Protein AF-A0A0W0FTU0-F1 (afdb_monomer)

Nearest PDB structures (foldseek):
  8ab6-assembly1_H  TM=8.101E-01  e=6.009E-04  Yarrowia lipolytica

Foldseek 3Di:
DVVVVVVPPDQDCDAPDPPGQSHPPSDDDDDDDDDDPPVVDDPQPCVPVVVVVVVCVVCVVCVCVVVVVVVVVVVVVVVVVVVVVCCPDPVVVVVVVVD

pLDDT: mean 84.34, std 14.94, range [45.22, 97.88]

Solvent-accessible surface area (backbone atoms only — not comparable to full-atom values): 6332 Å² total; per-residue (Å²): 144,60,73,66,70,70,72,62,71,66,78,38,93,54,60,91,49,94,89,50,58,63,16,86,83,53,83,76,79,95,78,85,86,87,85,75,60,72,91,79,48,73,94,67,73,59,47,69,68,54,45,55,58,52,46,49,61,53,47,64,73,49,41,64,77,50,50,51,58,52,51,49,53,50,49,53,51,57,50,50,54,51,51,55,52,42,62,76,28,72,68,40,51,59,56,59,71,75,109

Mean predicted aligned error: 11.18 Å

Secondary structure (DSSP, 8-state):
--HHHHHT----SS--STT---STT----S-------TTTS-SSTTHHHHHHHHHHHHHHHHHHHHHHHHHHHHHHHHHHHHHHHHHTSHHHHHHHTT-

InterPro domains:
  IPR004205 Cytochrome b-c1 complex subunit 8 [PF02939] (17-94)
  IPR004205 Cytochrome b-c1 complex subunit 8 [PTHR12119] (16-95)
  IPR036642 Cytochrome b-c1 complex subunit 8 superfamily [G3DSA:1.20.5.210] (9-98)
  IPR036642 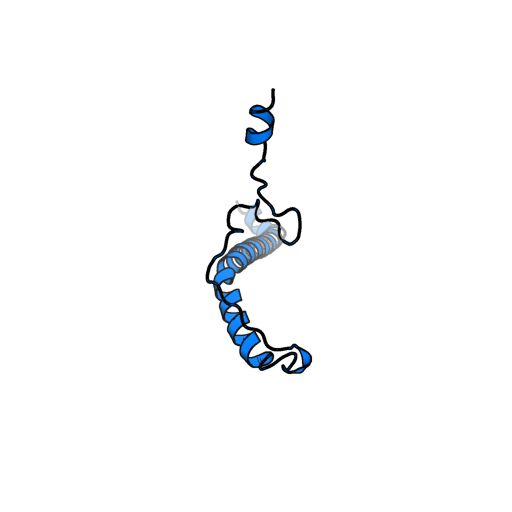Cytochrome b-c1 complex subunit 8 superfamily [SSF81508] (14-96)

Organism: Moniliophthora roreri (NCBI:txid221103)

Sequence (99 aa):
MVIEHVLNAEISWQSQWWGDNSAPGAKQKRVYSYTISPVQAKAAPNMIRSYLFNFYRRISGEAVFFVLPFAFGYGVYTWGNKEYAYVNSKAAHAHGEHH

Radius of gyration: 31.05 Å; Cα contacts (8 Å, |Δi|>4): 26; chains: 1; bounding box: 48×59×82 Å

Structure (mmCIF, N/CA/C/O backbone):
data_AF-A0A0W0FTU0-F1
#
_entry.id   AF-A0A0W0FTU0-F1
#
loop_
_atom_site.group_PDB
_atom_site.id
_atom_site.type_symbol
_atom_site.label_atom_id
_atom_site.label_alt_id
_atom_site.label_comp_id
_atom_site.label_asym_id
_atom_site.label_entity_id
_atom_site.label_seq_id
_atom_site.pdbx_PDB_ins_code
_atom_site.Cartn_x
_atom_site.Cartn_y
_atom_site.Cartn_z
_atom_site.occupancy
_atom_site.B_iso_or_equiv
_atom_site.auth_seq_id
_at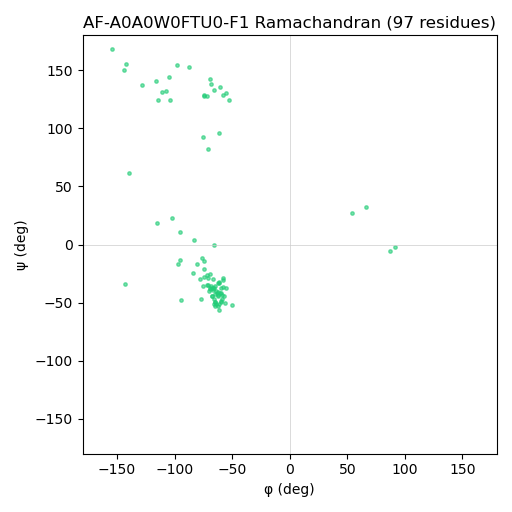om_site.auth_comp_id
_atom_site.auth_asym_id
_atom_site.auth_atom_id
_atom_site.pdbx_PDB_model_num
ATOM 1 N N . MET A 1 1 ? -6.376 45.730 31.174 1.00 49.84 1 MET A N 1
ATOM 2 C CA . MET A 1 1 ? -5.297 44.780 30.824 1.00 49.84 1 MET A CA 1
ATOM 3 C C . MET A 1 1 ? -5.575 43.396 31.435 1.00 49.84 1 MET A C 1
ATOM 5 O O . MET A 1 1 ? -4.775 42.876 32.187 1.00 49.84 1 MET A O 1
ATOM 9 N N . VAL A 1 2 ? -6.753 42.821 31.180 1.00 51.16 2 VAL A N 1
ATOM 10 C CA . VAL A 1 2 ? -7.139 41.452 31.620 1.00 51.16 2 VAL A CA 1
ATOM 11 C C . VAL A 1 2 ? -7.987 40.811 30.516 1.00 51.16 2 VAL A C 1
ATOM 13 O O . VAL A 1 2 ? -7.846 39.634 30.217 1.00 51.16 2 VAL A O 1
ATOM 16 N N . ILE A 1 3 ? -8.781 41.634 29.824 1.00 52.16 3 ILE A N 1
ATOM 17 C CA . ILE A 1 3 ? -9.631 41.238 28.694 1.00 52.16 3 ILE A CA 1
ATOM 18 C C . ILE A 1 3 ? -8.819 40.706 27.494 1.00 52.16 3 ILE A C 1
ATOM 20 O O . ILE A 1 3 ? -9.259 39.765 26.844 1.00 52.16 3 ILE A O 1
ATOM 24 N N . GLU A 1 4 ? -7.608 41.215 27.240 1.00 50.09 4 GLU A N 1
ATOM 25 C CA . GLU A 1 4 ? -6.773 40.723 26.127 1.00 50.09 4 GLU A CA 1
ATOM 26 C C . GLU A 1 4 ? -6.184 39.324 26.368 1.00 50.09 4 GLU A C 1
ATOM 28 O O . GLU A 1 4 ? -5.968 38.581 25.418 1.00 50.09 4 GLU A O 1
ATOM 33 N N . HIS A 1 5 ? -5.991 38.906 27.625 1.00 46.66 5 HIS A N 1
ATOM 34 C CA . HIS A 1 5 ? -5.431 37.580 27.924 1.00 46.66 5 HIS A CA 1
ATOM 35 C C . HIS A 1 5 ? -6.445 36.444 27.694 1.00 46.66 5 HIS A C 1
ATOM 37 O O . HIS A 1 5 ? -6.061 35.301 27.482 1.00 46.66 5 HIS A O 1
ATOM 43 N N . VAL A 1 6 ? -7.746 36.762 27.701 1.00 53.81 6 VAL A N 1
ATOM 44 C CA . VAL A 1 6 ? -8.838 35.810 27.427 1.00 53.81 6 VAL A CA 1
ATOM 45 C C . VAL A 1 6 ? -9.082 35.651 25.919 1.00 53.81 6 VAL A C 1
ATOM 47 O O . VAL A 1 6 ? -9.559 34.607 25.482 1.00 53.81 6 VAL A O 1
ATOM 50 N N . LEU A 1 7 ? -8.719 36.654 25.111 1.00 53.50 7 LEU A N 1
ATOM 51 C CA . LEU A 1 7 ? -8.874 36.628 23.651 1.00 53.50 7 LEU A CA 1
ATOM 52 C C . LEU A 1 7 ? -7.761 35.841 22.931 1.00 53.50 7 LEU A C 1
ATOM 54 O O . LEU A 1 7 ? -7.968 35.426 21.796 1.00 53.50 7 LEU A O 1
ATOM 58 N N . ASN A 1 8 ? -6.633 35.575 23.604 1.00 48.41 8 ASN A N 1
ATOM 59 C CA . ASN A 1 8 ? -5.462 34.864 23.064 1.00 48.41 8 ASN A CA 1
ATOM 60 C C . ASN A 1 8 ? -5.352 33.395 23.519 1.00 48.41 8 ASN A C 1
ATOM 62 O O . ASN A 1 8 ? -4.263 32.825 23.506 1.00 48.41 8 ASN A O 1
ATOM 66 N N . ALA A 1 9 ? -6.449 32.747 23.925 1.00 59.03 9 ALA A N 1
ATOM 67 C CA . ALA A 1 9 ? -6.475 31.284 23.961 1.00 59.03 9 ALA A CA 1
ATOM 68 C C . ALA A 1 9 ? -6.493 30.789 22.505 1.00 59.03 9 ALA A C 1
ATOM 70 O O . ALA A 1 9 ? -7.553 30.576 21.918 1.00 59.03 9 ALA A O 1
ATOM 71 N N . GLU A 1 10 ? -5.311 30.741 21.895 1.00 61.25 10 GLU A N 1
ATOM 72 C CA . GLU A 1 10 ? -5.130 30.456 20.480 1.00 61.25 10 GLU 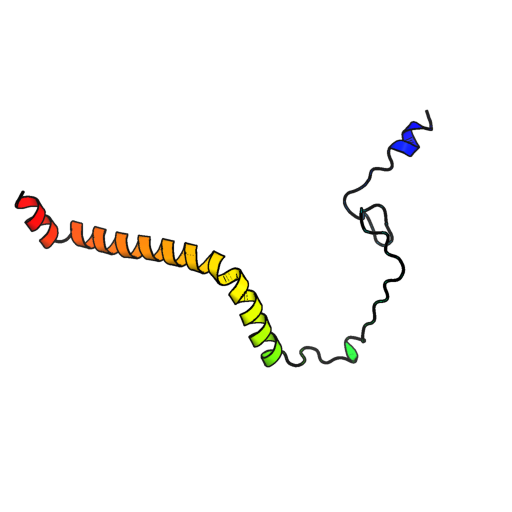A CA 1
ATOM 73 C C . GLU A 1 10 ? -5.795 29.127 20.119 1.00 61.25 10 GLU A C 1
ATOM 75 O O . GLU A 1 10 ? -5.593 28.107 20.780 1.00 61.25 10 GLU A O 1
ATOM 80 N N . ILE A 1 11 ? -6.599 29.136 19.054 1.00 63.09 11 ILE A N 1
ATOM 81 C CA . ILE A 1 11 ? -7.033 27.909 18.391 1.00 63.09 11 ILE A CA 1
ATOM 82 C C . ILE A 1 11 ? -5.757 27.240 17.885 1.00 63.09 11 ILE A C 1
ATOM 84 O O . ILE A 1 11 ? -5.238 27.584 16.822 1.00 63.09 11 ILE A O 1
ATOM 88 N N . SER A 1 12 ? -5.223 26.299 18.655 1.00 67.88 12 SER A N 1
ATOM 89 C CA . SER A 1 12 ? -4.144 25.457 18.181 1.00 67.88 12 SER A CA 1
ATOM 90 C C . SER A 1 12 ? -4.736 24.497 17.157 1.00 67.88 12 SER A C 1
ATOM 92 O O . SER A 1 12 ? -5.707 23.784 17.407 1.00 67.88 12 SER A O 1
ATOM 94 N N . TRP A 1 13 ? -4.139 24.440 15.971 1.00 79.06 13 TRP A N 1
ATOM 95 C CA . TRP A 1 13 ? -4.542 23.490 14.927 1.00 79.06 13 TRP A CA 1
ATOM 96 C C . TRP A 1 13 ? -4.276 22.020 15.309 1.00 79.06 13 TRP A C 1
ATOM 98 O O . TRP A 1 13 ? -4.538 21.119 14.517 1.00 79.06 13 TRP A O 1
ATOM 108 N N . GLN A 1 14 ? -3.726 21.771 16.502 1.00 76.06 14 GLN A N 1
ATOM 109 C CA . GLN A 1 14 ? -3.300 20.470 17.007 1.00 76.06 14 GLN A CA 1
ATOM 110 C C . GLN A 1 14 ? -3.578 20.370 18.512 1.00 76.06 14 GLN A C 1
ATOM 112 O O . GLN A 1 14 ? -3.523 21.375 19.223 1.00 76.06 14 GLN A O 1
ATOM 117 N N . SER A 1 15 ? -3.841 19.155 19.002 1.00 79.19 15 SER A N 1
ATOM 118 C CA . SER A 1 15 ? -3.923 18.866 20.438 1.00 79.19 15 SER A CA 1
ATOM 119 C C . SER A 1 15 ? -2.518 18.849 21.037 1.00 79.19 15 SER A C 1
ATOM 121 O O . SER A 1 15 ? -1.655 18.130 20.532 1.00 79.19 15 SER A O 1
ATOM 123 N N . GLN A 1 16 ? -2.281 19.592 22.116 1.00 81.81 16 GLN A N 1
ATOM 124 C CA . GLN A 1 16 ? -0.962 19.640 22.760 1.00 81.81 16 GLN A CA 1
ATOM 125 C C . GLN A 1 16 ? -0.687 18.404 23.633 1.00 81.81 16 GLN A C 1
ATOM 127 O O . GLN A 1 16 ? 0.463 17.996 23.791 1.00 81.81 16 GLN A O 1
ATOM 132 N N . TRP A 1 17 ? -1.735 17.799 24.203 1.00 85.06 17 TRP A N 1
ATOM 133 C CA . TRP A 1 17 ? -1.616 16.673 25.131 1.00 85.06 17 TRP A CA 1
ATOM 134 C C . TRP A 1 17 ? -2.871 15.792 25.152 1.00 85.06 17 TRP A C 1
ATOM 136 O O . TRP A 1 17 ? -3.932 16.167 24.650 1.00 85.06 17 TRP A O 1
ATOM 146 N N . TRP A 1 18 ? -2.771 14.619 25.778 1.00 84.75 18 TRP A N 1
ATOM 147 C CA . TRP A 1 18 ? -3.933 13.778 26.060 1.00 84.75 18 TRP A CA 1
ATOM 148 C C . TRP A 1 18 ? -4.967 14.533 26.903 1.00 84.75 18 TRP A C 1
ATOM 150 O O . TRP A 1 18 ? -4.643 15.080 27.955 1.00 84.75 18 TRP A O 1
ATOM 160 N N . GLY A 1 19 ? -6.223 14.533 26.453 1.00 82.75 19 GLY A N 1
ATOM 161 C CA . GLY A 1 19 ? -7.328 15.224 27.126 1.00 82.75 19 GLY A CA 1
ATOM 162 C C . GLY A 1 19 ? -7.505 16.691 26.721 1.00 82.75 19 GLY A C 1
ATOM 163 O O . GLY A 1 19 ? -8.499 17.305 27.112 1.00 82.75 19 GLY A O 1
ATOM 164 N N . ASP A 1 20 ? -6.602 17.237 25.906 1.00 83.44 20 ASP A N 1
ATOM 165 C CA . ASP A 1 20 ? -6.768 18.563 25.325 1.00 83.44 20 ASP A CA 1
ATOM 166 C C . ASP A 1 20 ? -7.809 18.540 24.190 1.00 83.44 20 ASP A C 1
ATOM 168 O O . ASP A 1 20 ? -7.736 17.728 23.268 1.00 83.44 20 ASP A O 1
ATOM 172 N N . ASN A 1 21 ? -8.789 19.443 24.270 1.00 78.81 21 ASN A N 1
ATOM 173 C CA . ASN A 1 21 ? -9.860 19.608 23.282 1.00 78.81 21 ASN A CA 1
ATOM 174 C C . ASN A 1 21 ? -9.793 20.972 22.569 1.00 78.81 21 ASN A C 1
ATOM 176 O O . ASN A 1 21 ? -10.802 21.427 22.023 1.00 78.81 21 ASN A O 1
ATOM 180 N N . SER A 1 22 ? -8.637 21.639 22.625 1.00 75.88 22 SER A N 1
ATOM 181 C CA . SER A 1 22 ? -8.340 22.906 21.944 1.00 75.88 22 SER A CA 1
ATOM 182 C C . SER A 1 22 ? -8.428 22.798 20.417 1.00 75.88 22 SER A C 1
ATOM 184 O O . SER A 1 22 ? -8.878 23.735 19.758 1.00 75.88 22 SER A O 1
ATOM 186 N N . ALA A 1 23 ? -8.071 21.634 19.860 1.00 78.56 23 ALA A N 1
ATOM 187 C CA . ALA A 1 23 ? -8.058 21.401 18.425 1.00 78.56 23 ALA A CA 1
ATOM 188 C C . ALA A 1 23 ? -9.473 21.394 17.811 1.00 78.56 23 ALA A C 1
ATOM 190 O O . ALA A 1 23 ? -10.391 20.748 18.344 1.00 78.56 23 ALA A O 1
ATOM 191 N N . PRO A 1 24 ? -9.662 22.027 16.637 1.00 76.62 24 PRO A N 1
ATOM 192 C CA . PRO A 1 24 ? -10.890 21.894 15.863 1.00 76.62 24 PRO A CA 1
ATOM 193 C C . PRO A 1 24 ? -11.231 20.414 15.614 1.00 76.62 24 PRO A C 1
ATOM 195 O O . PRO A 1 24 ? -10.421 19.658 15.089 1.00 76.62 24 PRO A O 1
ATOM 198 N N . GLY A 1 25 ? -12.435 19.983 16.006 1.00 75.25 25 GLY A N 1
ATOM 199 C CA . GLY A 1 25 ? -12.899 18.594 15.839 1.00 75.25 25 GLY A CA 1
ATOM 200 C C . GLY A 1 25 ? -12.627 17.643 17.015 1.00 75.25 25 GLY A C 1
ATOM 201 O O . GLY A 1 25 ? -13.084 16.500 16.976 1.00 75.25 25 GLY A O 1
ATOM 202 N N . ALA A 1 26 ? -11.969 18.101 18.088 1.00 80.81 26 ALA A N 1
ATOM 203 C CA . ALA A 1 26 ? -11.730 17.283 19.284 1.00 80.81 26 ALA A CA 1
ATOM 204 C C . ALA A 1 26 ? -13.005 17.020 20.114 1.00 80.81 26 ALA A C 1
ATOM 206 O O . ALA A 1 26 ? -13.146 15.975 20.747 1.00 80.81 26 ALA A O 1
ATOM 207 N N . LYS A 1 27 ? -13.982 17.939 20.082 1.00 83.50 27 LYS A N 1
ATOM 208 C CA . LYS A 1 27 ? -15.240 17.802 20.833 1.00 83.50 27 LYS A CA 1
ATOM 209 C C . LYS A 1 27 ? -16.175 16.787 20.173 1.00 83.50 27 LYS A C 1
ATOM 211 O O . LYS A 1 27 ? -16.993 17.138 19.328 1.00 83.50 27 LYS A O 1
ATOM 216 N N . GLN A 1 28 ? -16.089 15.533 20.604 1.00 87.38 28 GLN A N 1
ATOM 2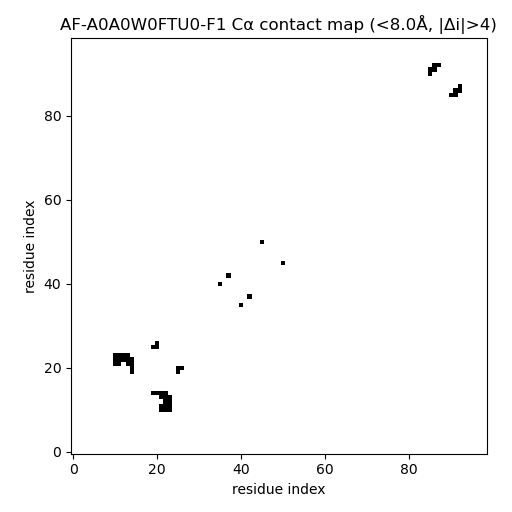17 C CA . GLN A 1 28 ? -16.966 14.447 20.166 1.00 87.38 28 GLN A CA 1
ATOM 218 C C . GLN A 1 28 ? -17.944 14.077 21.289 1.00 87.38 28 GLN A C 1
ATOM 220 O O . GLN A 1 28 ? -17.556 13.910 22.443 1.00 87.38 28 GLN A O 1
ATOM 225 N N . LYS A 1 29 ? -19.238 13.954 20.974 1.00 90.88 29 LYS A N 1
ATOM 226 C CA . LYS A 1 29 ? -20.282 13.546 21.929 1.00 90.88 29 LYS A CA 1
ATOM 227 C C . LYS A 1 29 ? -21.082 12.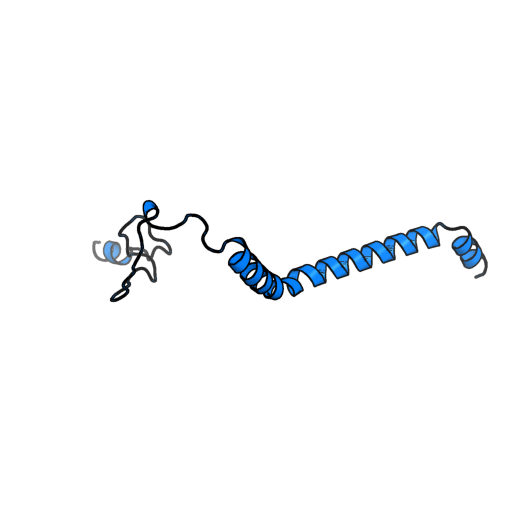396 21.322 1.00 90.88 29 LYS A C 1
ATOM 229 O O . LYS A 1 29 ? -21.461 12.479 20.160 1.00 90.88 29 LYS A O 1
ATOM 234 N N . ARG A 1 30 ? -21.400 11.373 22.128 1.00 93.44 30 ARG A N 1
ATOM 235 C CA . ARG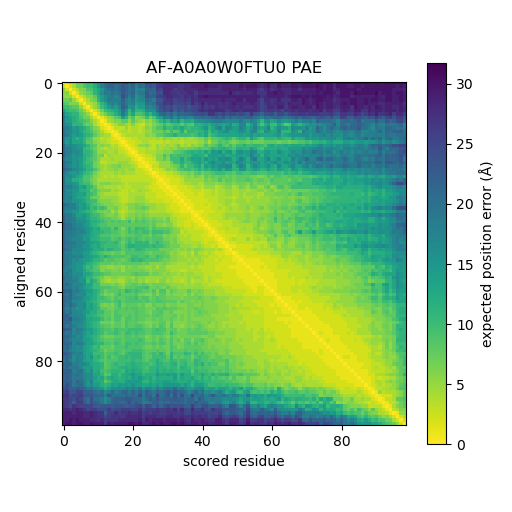 A 1 30 ? -22.217 10.197 21.740 1.00 93.44 30 ARG A CA 1
ATOM 236 C C . ARG A 1 30 ? -21.583 9.273 20.683 1.00 93.44 30 ARG A C 1
ATOM 238 O O . ARG A 1 30 ? -22.304 8.654 19.909 1.00 93.44 30 ARG A O 1
ATOM 245 N N . VAL A 1 31 ? -20.258 9.151 20.671 1.00 92.06 31 VAL A N 1
ATOM 246 C CA . VAL A 1 31 ? -19.543 8.125 19.893 1.00 92.06 31 VAL A CA 1
ATOM 247 C C . VAL A 1 31 ? -19.081 7.041 20.863 1.00 92.06 31 VAL A C 1
ATOM 249 O O . VAL A 1 31 ? -18.409 7.347 21.845 1.00 92.06 31 VAL A O 1
ATOM 252 N N . TYR A 1 32 ? -19.467 5.791 20.610 1.00 95.44 32 TYR A N 1
ATOM 253 C CA . TYR A 1 32 ? -19.114 4.643 21.447 1.00 95.44 32 TYR A CA 1
ATOM 254 C C . TYR A 1 32 ? -18.211 3.699 20.652 1.00 95.44 32 TYR A C 1
ATOM 256 O O . TYR A 1 32 ? -18.586 3.253 19.569 1.00 95.44 32 TYR A O 1
ATOM 264 N N . SER A 1 33 ? -17.032 3.398 21.194 1.00 95.44 33 SER A N 1
ATOM 265 C CA . SER A 1 33 ? -16.044 2.511 20.575 1.00 95.44 33 SER A CA 1
ATOM 266 C C . SER A 1 33 ? -15.926 1.225 21.380 1.00 95.44 33 SER A C 1
ATOM 268 O O . SER A 1 33 ? -15.756 1.264 22.597 1.00 95.44 33 SER A O 1
ATOM 270 N N . TYR A 1 34 ? -15.979 0.088 20.694 1.00 95.94 34 TYR A N 1
ATOM 271 C CA . TYR A 1 34 ? -15.832 -1.234 21.295 1.00 95.94 34 TYR A CA 1
ATOM 272 C C . TYR A 1 34 ? -14.576 -1.903 20.749 1.00 95.94 34 TYR A C 1
ATOM 274 O O . TYR A 1 34 ? -14.273 -1.793 19.562 1.00 95.94 34 TYR A O 1
ATOM 282 N N . THR A 1 35 ? -13.847 -2.601 21.612 1.00 95.12 35 THR A N 1
ATOM 283 C CA . THR A 1 35 ? -12.626 -3.319 21.242 1.00 95.12 35 THR A CA 1
ATOM 284 C C . THR A 1 35 ? -12.533 -4.637 22.002 1.00 95.12 35 THR A C 1
ATOM 286 O O . THR A 1 35 ? -13.119 -4.784 23.075 1.00 95.12 35 THR A O 1
ATOM 289 N N . ILE A 1 36 ? -11.810 -5.600 21.434 1.00 95.31 36 ILE A N 1
ATOM 290 C CA . ILE A 1 36 ? -11.509 -6.896 22.051 1.00 95.31 36 ILE A CA 1
ATOM 291 C C . ILE A 1 36 ? -10.049 -6.864 22.507 1.00 95.31 36 ILE A C 1
ATOM 293 O O . ILE A 1 36 ? -9.202 -6.282 21.828 1.00 95.31 36 ILE A O 1
ATOM 297 N N . SER A 1 37 ? -9.740 -7.492 23.645 1.00 94.62 37 SER A N 1
ATOM 298 C CA . SER A 1 37 ? -8.358 -7.566 24.118 1.00 94.62 37 SER A CA 1
ATOM 299 C C . SER A 1 37 ? -7.469 -8.296 23.097 1.00 94.62 37 SER A C 1
ATOM 301 O O . SER A 1 37 ? -7.859 -9.366 22.617 1.00 94.62 37 SER A O 1
ATOM 303 N N . PRO A 1 38 ? -6.259 -7.797 22.781 1.00 92.06 38 PRO A N 1
ATOM 304 C CA . PRO A 1 38 ? -5.373 -8.430 21.803 1.00 92.06 38 PRO A CA 1
ATOM 305 C C . PRO A 1 38 ? -5.009 -9.879 22.138 1.00 92.06 38 PRO A C 1
ATOM 307 O O . PRO A 1 38 ? -4.809 -10.680 21.233 1.00 92.06 38 PRO A O 1
ATOM 310 N N . VAL A 1 39 ? -4.978 -10.243 23.426 1.00 95.00 39 VAL A N 1
ATOM 311 C CA . VAL A 1 39 ? -4.700 -11.623 23.869 1.00 95.00 39 VAL A CA 1
ATOM 312 C C . VAL A 1 39 ? -5.875 -12.581 23.644 1.00 95.00 39 VAL A C 1
ATOM 314 O O . VAL A 1 39 ? -5.705 -13.792 23.722 1.00 95.00 39 VAL A O 1
ATOM 317 N N . GLN A 1 40 ? -7.069 -12.049 23.365 1.00 94.44 40 GLN A N 1
ATOM 318 C CA . GLN A 1 40 ? -8.277 -12.824 23.066 1.00 94.44 40 GLN A CA 1
ATOM 319 C C . GLN A 1 40 ? -8.516 -12.968 21.554 1.00 94.44 40 GLN A C 1
ATOM 321 O O . GLN A 1 40 ? -9.288 -13.830 21.133 1.00 94.44 40 GLN A O 1
ATOM 326 N N . ALA A 1 41 ? -7.869 -12.141 20.728 1.00 92.94 41 ALA A N 1
ATOM 327 C CA . ALA A 1 41 ? -7.987 -12.174 19.275 1.00 92.94 41 ALA A CA 1
ATOM 328 C C . ALA A 1 41 ? -6.821 -12.943 18.632 1.00 92.94 41 ALA A C 1
ATOM 330 O O . ALA A 1 41 ? -5.716 -13.024 19.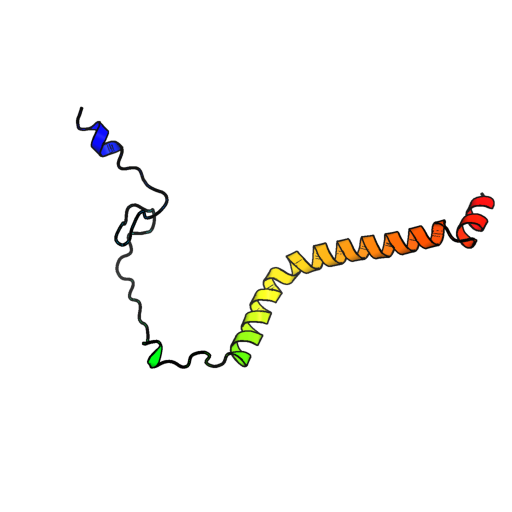161 1.00 92.94 41 ALA A O 1
ATOM 331 N N . LYS A 1 42 ? -7.049 -13.498 17.436 1.00 91.75 42 LYS A N 1
ATOM 332 C CA . LYS A 1 42 ? -5.948 -14.017 16.610 1.00 91.75 42 LYS A CA 1
ATOM 333 C C . LYS A 1 42 ? -5.109 -12.835 16.110 1.00 91.75 42 LYS A C 1
ATOM 335 O O . LYS A 1 42 ? -5.676 -11.816 15.733 1.00 91.75 42 LYS A O 1
ATOM 340 N N . ALA A 1 43 ? -3.788 -12.997 16.036 1.00 90.19 43 ALA A N 1
ATOM 341 C CA . ALA A 1 43 ? -2.889 -11.931 15.582 1.00 90.19 43 ALA A CA 1
ATOM 342 C C . ALA A 1 43 ? -3.076 -11.564 14.095 1.00 90.19 43 ALA A C 1
ATOM 344 O O . ALA A 1 43 ? -3.006 -10.395 13.733 1.00 90.19 43 ALA A O 1
ATOM 345 N N . ALA A 1 44 ? -3.338 -12.553 13.230 1.00 89.56 44 ALA A N 1
ATOM 346 C CA . ALA A 1 44 ? -3.468 -12.351 11.782 1.00 89.56 44 ALA A CA 1
ATOM 347 C C . ALA A 1 44 ? -4.623 -13.178 11.168 1.00 89.56 44 ALA A C 1
ATOM 349 O O . ALA A 1 44 ? -4.398 -14.065 10.336 1.00 89.56 44 ALA A O 1
ATOM 350 N N . PRO A 1 45 ? -5.881 -12.951 11.588 1.00 90.38 45 PRO A N 1
ATOM 351 C CA . PRO A 1 45 ? -7.019 -13.699 11.073 1.00 90.38 45 PRO A CA 1
ATOM 352 C C . PRO A 1 45 ? -7.234 -13.383 9.589 1.00 90.38 45 PRO A C 1
ATOM 354 O O . PRO A 1 45 ? -7.264 -12.222 9.187 1.00 90.38 45 PRO A O 1
ATOM 357 N N . ASN A 1 46 ? -7.418 -14.422 8.769 1.00 91.25 46 ASN A N 1
ATOM 358 C CA . ASN A 1 46 ? -7.690 -14.303 7.331 1.00 91.25 46 ASN A CA 1
ATOM 359 C C . ASN A 1 46 ? -6.661 -13.471 6.554 1.00 91.25 46 ASN A C 1
ATOM 361 O O . ASN A 1 46 ? -7.008 -12.906 5.519 1.00 91.25 46 ASN A O 1
ATOM 365 N N . MET A 1 47 ? -5.411 -13.406 7.026 1.00 91.56 47 MET A N 1
ATOM 366 C CA . MET A 1 47 ? -4.388 -12.528 6.461 1.00 91.56 47 MET A CA 1
ATOM 367 C C . MET A 1 47 ? -4.295 -12.668 4.943 1.00 91.56 47 MET A C 1
ATOM 369 O O . MET A 1 47 ? -4.467 -11.683 4.251 1.00 91.56 47 MET A O 1
ATOM 373 N N . ILE A 1 48 ? -4.147 -13.883 4.411 1.00 91.75 48 ILE A N 1
ATOM 374 C CA . ILE A 1 48 ? -3.975 -14.102 2.965 1.00 91.75 48 ILE A CA 1
ATOM 375 C C . ILE A 1 48 ? -5.221 -13.681 2.173 1.00 91.75 48 ILE A C 1
ATOM 377 O O . ILE A 1 48 ? -5.129 -12.873 1.251 1.00 91.75 48 ILE A O 1
ATOM 381 N N . ARG A 1 49 ? -6.398 -14.198 2.550 1.00 91.31 49 ARG A N 1
ATOM 382 C CA . ARG A 1 49 ? -7.659 -13.926 1.843 1.00 91.31 49 ARG A CA 1
ATOM 383 C C . ARG A 1 49 ? -8.001 -12.437 1.881 1.00 91.31 49 ARG A C 1
ATOM 385 O O . ARG A 1 49 ? -8.269 -11.838 0.847 1.00 91.31 49 ARG A O 1
ATOM 392 N N . SER A 1 50 ? -7.982 -11.835 3.066 1.00 91.88 50 SER A N 1
ATOM 393 C CA . SER A 1 50 ? -8.330 -10.426 3.249 1.00 91.88 50 SER A CA 1
ATOM 394 C C . SER A 1 50 ? -7.289 -9.499 2.637 1.00 91.88 50 SER A C 1
ATOM 396 O O . SER A 1 50 ? -7.663 -8.472 2.074 1.00 91.88 50 SER A O 1
ATOM 398 N N . TYR A 1 51 ? -6.003 -9.844 2.729 1.00 92.38 51 TYR A N 1
ATOM 399 C CA . TYR A 1 51 ? -4.930 -9.045 2.151 1.00 92.38 51 TYR A CA 1
ATOM 400 C C . TYR A 1 51 ? -5.040 -9.010 0.637 1.00 92.38 51 TYR A C 1
ATOM 402 O O . TYR A 1 51 ? -5.062 -7.919 0.090 1.00 92.38 51 TYR A O 1
ATOM 410 N N . LEU A 1 52 ? -5.199 -10.153 -0.038 1.00 94.88 52 LEU A N 1
ATOM 411 C CA . LEU A 1 52 ? -5.229 -10.193 -1.500 1.00 94.88 52 LEU A CA 1
ATOM 412 C C . LEU A 1 52 ? -6.358 -9.326 -2.083 1.00 94.88 52 LEU A C 1
ATOM 414 O O . LEU A 1 52 ? -6.117 -8.504 -2.967 1.00 94.88 52 LEU A O 1
ATOM 418 N N . PHE A 1 53 ? -7.576 -9.442 -1.544 1.00 94.56 53 PHE A N 1
ATOM 419 C CA . PHE A 1 53 ? -8.711 -8.652 -2.031 1.00 94.56 53 PHE A CA 1
ATOM 420 C C . PHE A 1 53 ? -8.591 -7.163 -1.684 1.00 94.56 53 PHE A C 1
ATOM 422 O O . PHE A 1 53 ? -8.897 -6.309 -2.516 1.00 94.56 53 PHE A O 1
ATOM 429 N N . ASN A 1 54 ? -8.121 -6.823 -0.478 1.00 94.38 54 ASN A N 1
ATOM 430 C CA . ASN A 1 54 ? -7.916 -5.419 -0.113 1.00 94.38 54 ASN A CA 1
ATOM 431 C C . ASN A 1 54 ? -6.741 -4.787 -0.856 1.00 94.38 54 ASN A C 1
ATOM 433 O O . ASN A 1 54 ? -6.804 -3.605 -1.181 1.00 94.38 54 ASN A O 1
ATOM 437 N N . PHE A 1 55 ? -5.694 -5.558 -1.124 1.00 94.81 55 PHE A N 1
ATOM 438 C CA . PHE A 1 55 ? -4.541 -5.140 -1.901 1.00 94.81 55 PHE A CA 1
ATOM 439 C C . PHE A 1 55 ? -4.962 -4.801 -3.324 1.00 94.81 55 PHE A C 1
ATOM 441 O O . PHE A 1 55 ? -4.729 -3.678 -3.755 1.00 94.81 55 PHE A O 1
ATOM 448 N N . TYR A 1 56 ? -5.666 -5.713 -4.006 1.00 94.50 56 TYR A N 1
ATOM 449 C CA . TYR A 1 56 ? -6.175 -5.450 -5.351 1.00 94.50 56 TYR A CA 1
ATOM 450 C C . TYR A 1 56 ? -7.055 -4.199 -5.380 1.00 94.50 56 TYR A C 1
ATOM 452 O O . TYR A 1 56 ? -6.784 -3.295 -6.159 1.00 94.50 56 TYR A O 1
ATOM 460 N N . ARG A 1 57 ? -8.033 -4.093 -4.469 1.00 95.00 57 ARG 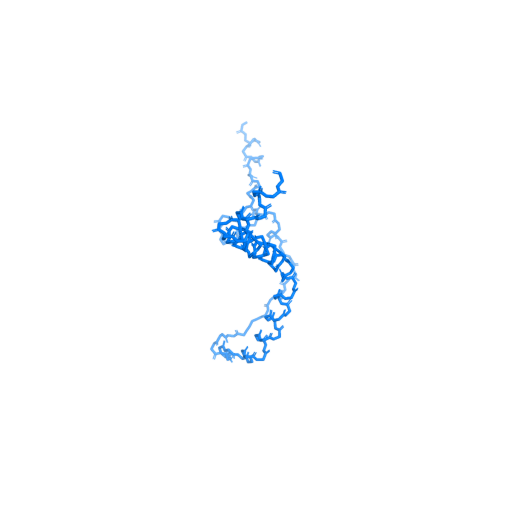A N 1
ATOM 461 C CA . ARG A 1 57 ? -8.928 -2.927 -4.376 1.00 95.00 57 ARG A CA 1
ATOM 462 C C . ARG A 1 57 ? -8.179 -1.606 -4.165 1.00 95.00 57 ARG A C 1
ATOM 464 O O . ARG A 1 57 ? -8.625 -0.570 -4.646 1.00 95.00 57 ARG A O 1
ATOM 471 N N . ARG A 1 58 ? -7.086 -1.619 -3.393 1.00 94.25 58 ARG A N 1
ATOM 472 C CA . ARG A 1 58 ? -6.268 -0.427 -3.119 1.00 94.25 58 ARG A CA 1
ATOM 473 C C . ARG A 1 58 ? -5.371 -0.081 -4.303 1.00 94.25 58 ARG A C 1
ATOM 475 O O . ARG A 1 58 ? -5.354 1.070 -4.718 1.00 94.25 58 ARG A O 1
ATOM 482 N N . ILE A 1 59 ? -4.675 -1.066 -4.873 1.00 95.56 59 ILE A N 1
ATOM 483 C CA . ILE A 1 59 ? -3.797 -0.843 -6.026 1.00 95.56 59 ILE A CA 1
ATOM 484 C C . ILE A 1 59 ? -4.599 -0.447 -7.258 1.00 95.56 59 ILE A C 1
ATOM 486 O O . ILE A 1 59 ? -4.167 0.441 -7.976 1.00 95.56 59 ILE A O 1
ATOM 490 N N . SER A 1 60 ? -5.771 -1.033 -7.501 1.00 93.75 60 SER A N 1
ATOM 491 C CA . SER A 1 60 ? -6.567 -0.720 -8.691 1.00 93.75 60 SER A CA 1
ATOM 492 C C . SER A 1 60 ? -6.998 0.74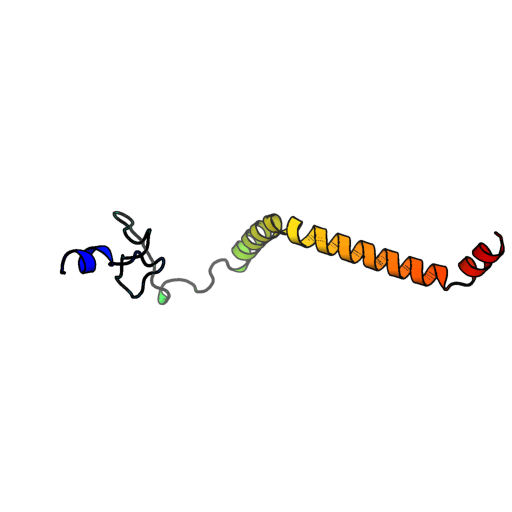7 -8.755 1.00 93.75 60 SER A C 1
ATOM 494 O O . SER A 1 60 ? -7.093 1.290 -9.850 1.00 93.75 60 SER A O 1
ATOM 496 N N . GLY A 1 61 ? -7.243 1.392 -7.607 1.00 94.19 61 GLY A N 1
ATOM 497 C CA . GLY A 1 61 ? -7.596 2.816 -7.551 1.00 94.19 61 GLY A CA 1
ATOM 498 C C . GLY A 1 61 ? -6.421 3.742 -7.871 1.00 94.19 61 GLY A C 1
ATOM 499 O O . GLY A 1 61 ? -6.600 4.759 -8.529 1.00 94.19 61 GLY A O 1
ATOM 500 N N . GLU A 1 62 ? -5.213 3.350 -7.468 1.00 94.44 62 GLU A N 1
ATOM 501 C CA . GLU A 1 62 ? -3.998 4.151 -7.654 1.00 94.44 62 GLU A CA 1
ATOM 502 C C . GLU A 1 62 ? -3.209 3.771 -8.915 1.00 94.44 62 GLU A C 1
ATOM 504 O O . GLU A 1 62 ? -2.309 4.493 -9.341 1.00 94.44 62 GLU A O 1
ATOM 509 N N . ALA A 1 63 ? -3.533 2.633 -9.536 1.00 95.06 63 ALA A N 1
ATOM 510 C CA . ALA A 1 63 ? -2.764 2.061 -10.635 1.00 95.06 63 ALA A CA 1
ATOM 511 C C . ALA A 1 63 ? -2.595 3.049 -11.788 1.00 95.06 63 ALA A C 1
ATOM 513 O O . ALA A 1 63 ? -1.518 3.117 -12.362 1.00 95.06 63 ALA A O 1
ATOM 514 N N . VAL A 1 64 ? -3.612 3.853 -12.099 1.00 94.44 64 VAL A N 1
ATOM 515 C CA . VAL A 1 64 ? -3.547 4.838 -13.187 1.00 94.44 64 VAL A CA 1
ATOM 516 C C . VAL A 1 64 ? -2.442 5.870 -12.946 1.00 94.44 64 VAL A C 1
ATOM 518 O O . VAL A 1 64 ? -1.685 6.179 -13.865 1.00 94.44 64 VAL A O 1
ATOM 521 N N . PHE A 1 65 ? -2.297 6.348 -11.709 1.00 95.06 65 PHE A N 1
ATOM 522 C CA . PHE A 1 65 ? -1.311 7.371 -11.362 1.00 95.06 65 PHE A CA 1
ATOM 523 C C . PHE A 1 65 ? 0.128 6.868 -11.436 1.00 95.06 65 PHE A C 1
ATOM 525 O O . PHE A 1 65 ? 1.028 7.663 -11.678 1.00 95.06 65 PHE A O 1
ATOM 532 N N . PHE A 1 66 ? 0.353 5.563 -11.280 1.00 94.56 66 PHE A N 1
ATOM 533 C CA . PHE A 1 66 ? 1.682 4.970 -11.422 1.00 94.56 66 PHE A CA 1
ATOM 534 C C . PHE A 1 66 ? 1.927 4.425 -12.830 1.00 94.56 66 PHE A C 1
ATOM 536 O O . PHE A 1 66 ? 2.952 4.711 -13.444 1.00 94.56 66 PHE A O 1
ATOM 543 N N . VAL A 1 67 ? 0.986 3.658 -13.376 1.00 96.69 67 VAL A N 1
ATOM 544 C CA . VAL A 1 67 ? 1.145 2.970 -14.662 1.00 96.69 67 VAL A CA 1
ATOM 545 C C . VAL A 1 67 ? 1.345 3.965 -15.795 1.00 96.69 67 VAL A C 1
ATOM 547 O O . VAL A 1 67 ? 2.211 3.731 -16.630 1.00 96.69 67 VAL A O 1
ATOM 550 N N . LEU A 1 68 ? 0.616 5.086 -15.819 1.00 96.31 68 LEU A N 1
ATOM 551 C CA . LEU A 1 68 ? 0.764 6.082 -16.883 1.00 96.31 68 LEU A CA 1
ATOM 552 C C . LEU A 1 68 ? 2.172 6.700 -16.951 1.00 96.31 68 LEU A C 1
ATOM 554 O O . LEU A 1 68 ? 2.790 6.596 -18.013 1.00 96.31 68 LEU A O 1
ATOM 558 N N . PRO A 1 69 ? 2.731 7.303 -15.881 1.00 96.50 69 PRO A N 1
ATOM 559 C CA . PRO A 1 69 ? 4.074 7.873 -15.952 1.00 96.50 69 PRO A CA 1
ATOM 560 C C . PRO A 1 69 ? 5.156 6.814 -16.184 1.00 96.50 69 PRO A C 1
ATOM 562 O O . PRO A 1 69 ? 6.093 7.076 -16.936 1.00 96.50 69 PRO A O 1
ATOM 565 N N . PHE A 1 70 ? 5.027 5.608 -15.616 1.00 97.38 70 PHE A N 1
ATOM 566 C CA . PHE A 1 70 ? 5.994 4.535 -15.874 1.00 97.38 70 PHE A CA 1
ATOM 567 C C . PHE A 1 70 ? 5.938 4.035 -17.319 1.00 97.38 70 PHE A C 1
ATOM 569 O O . PHE A 1 70 ? 6.984 3.875 -17.946 1.00 97.38 70 PHE A O 1
ATOM 576 N N . ALA A 1 71 ? 4.741 3.825 -17.870 1.00 97.25 71 ALA A N 1
ATOM 577 C CA . ALA A 1 71 ? 4.571 3.415 -19.259 1.00 97.25 71 ALA A CA 1
ATOM 578 C C . ALA A 1 71 ? 5.093 4.488 -20.218 1.00 97.25 71 ALA A C 1
ATOM 580 O O . ALA A 1 71 ? 5.786 4.165 -21.180 1.00 97.25 71 ALA A O 1
ATOM 581 N N . PHE A 1 72 ? 4.818 5.762 -19.930 1.00 97.88 72 PHE A N 1
ATOM 582 C CA . PHE A 1 72 ? 5.326 6.875 -20.721 1.00 97.88 72 PHE A CA 1
ATOM 583 C C . PHE A 1 72 ? 6.855 6.957 -20.668 1.00 97.88 72 PHE A C 1
ATOM 585 O O . PHE A 1 72 ? 7.506 6.961 -21.711 1.00 97.88 72 PHE A O 1
ATOM 592 N N . GLY A 1 73 ? 7.440 6.950 -19.467 1.00 97.75 73 GLY A N 1
ATOM 593 C CA . GLY A 1 73 ? 8.891 7.002 -19.290 1.00 97.75 73 GLY A CA 1
ATOM 594 C C . GLY A 1 73 ? 9.601 5.829 -19.967 1.00 97.75 73 GLY A C 1
ATOM 595 O O . GLY A 1 73 ? 10.585 6.022 -20.679 1.00 97.75 73 GLY A O 1
ATOM 596 N N . TYR A 1 74 ? 9.062 4.617 -19.822 1.00 97.31 74 TYR A N 1
ATOM 597 C CA . TYR A 1 74 ? 9.598 3.433 -20.489 1.00 97.31 74 TYR A CA 1
ATOM 598 C C . TYR A 1 74 ? 9.425 3.492 -22.016 1.00 97.31 74 TYR A C 1
ATOM 600 O O . TYR A 1 74 ? 10.327 3.109 -22.764 1.00 97.31 74 TYR A O 1
ATOM 608 N N . GLY A 1 75 ? 8.300 4.023 -22.499 1.00 97.50 75 GLY A N 1
ATOM 609 C CA . GLY A 1 75 ? 8.055 4.245 -23.923 1.00 97.50 75 GLY A CA 1
ATOM 610 C C . GLY A 1 75 ? 9.088 5.185 -24.545 1.00 97.50 75 GLY A C 1
ATOM 611 O O . GLY A 1 75 ? 9.722 4.831 -25.538 1.00 97.50 75 GLY A O 1
ATOM 612 N N . VAL A 1 76 ? 9.332 6.338 -23.918 1.00 97.75 76 VAL A N 1
ATOM 613 C CA . VAL A 1 76 ? 10.347 7.302 -24.375 1.00 97.75 76 VAL A CA 1
ATOM 614 C C . VAL A 1 76 ? 11.748 6.694 -24.325 1.00 97.75 76 VAL A C 1
ATOM 616 O O . VAL A 1 76 ? 12.501 6.814 -25.289 1.00 97.75 76 VAL A O 1
ATOM 619 N N . TYR A 1 77 ? 12.090 5.990 -23.243 1.00 97.25 77 TYR A N 1
ATOM 620 C CA . TYR A 1 77 ? 13.389 5.330 -23.098 1.00 97.25 77 TYR A CA 1
ATOM 621 C C . TYR A 1 77 ? 13.647 4.295 -24.202 1.00 97.25 77 TYR A C 1
ATOM 623 O O . TYR A 1 77 ? 14.702 4.292 -24.837 1.00 97.25 77 TYR A O 1
ATOM 631 N N . THR A 1 78 ? 12.674 3.418 -24.461 1.00 96.94 78 THR A N 1
ATOM 632 C CA . THR A 1 78 ? 12.819 2.365 -25.475 1.00 96.94 78 THR A CA 1
ATOM 633 C C . THR A 1 78 ? 12.865 2.921 -26.893 1.00 96.94 78 THR A C 1
ATOM 635 O O . THR A 1 78 ? 13.611 2.392 -27.716 1.00 96.94 78 THR A O 1
ATOM 638 N N . TRP A 1 79 ? 12.108 3.981 -27.184 1.00 95.94 79 TRP A N 1
ATOM 639 C CA . TRP A 1 79 ? 12.208 4.691 -28.456 1.00 95.94 79 TRP A CA 1
ATOM 640 C C . TRP A 1 79 ? 13.582 5.352 -28.617 1.00 95.94 79 TRP A C 1
ATOM 642 O O . TRP A 1 79 ? 14.256 5.100 -29.613 1.00 95.94 79 TRP A O 1
ATOM 652 N N . GLY A 1 80 ? 14.043 6.098 -27.609 1.00 95.94 80 GLY A N 1
ATOM 653 C CA . GLY A 1 80 ? 15.329 6.797 -27.648 1.00 95.94 80 GLY A CA 1
ATOM 654 C C . GLY A 1 80 ? 16.517 5.857 -27.852 1.00 95.94 80 GLY A C 1
ATOM 655 O O . GLY A 1 80 ? 17.382 6.134 -28.677 1.00 95.94 80 GLY A O 1
ATOM 656 N N . ASN A 1 81 ? 16.533 4.700 -27.181 1.00 96.12 81 ASN A N 1
ATOM 657 C CA . ASN A 1 81 ? 17.582 3.695 -27.387 1.00 96.12 81 ASN A CA 1
ATOM 658 C C . ASN A 1 81 ? 17.583 3.117 -28.808 1.00 96.12 81 ASN A C 1
ATOM 660 O O . ASN A 1 81 ? 18.652 2.881 -29.370 1.00 96.12 81 ASN A O 1
ATOM 664 N N . LYS A 1 82 ? 16.402 2.868 -29.389 1.00 94.06 82 LYS A N 1
ATOM 665 C CA . LYS A 1 82 ? 16.290 2.350 -30.760 1.00 94.06 82 LYS A CA 1
ATOM 666 C C . LYS A 1 82 ? 16.755 3.383 -31.777 1.00 94.06 82 LYS A C 1
ATOM 668 O O . LYS A 1 82 ? 17.511 3.032 -32.676 1.00 94.06 82 LYS A O 1
ATOM 673 N N . GLU A 1 83 ? 16.345 4.635 -31.602 1.00 93.19 83 GLU A N 1
ATOM 674 C CA . GLU A 1 83 ? 16.728 5.729 -32.492 1.00 93.19 83 GLU A CA 1
ATOM 675 C C . GLU A 1 83 ? 18.231 6.006 -32.416 1.00 93.19 83 GLU A C 1
ATOM 677 O O . GLU A 1 83 ? 18.911 6.042 -33.437 1.00 93.19 83 GLU A O 1
ATOM 682 N N . TYR A 1 84 ? 18.787 6.088 -31.205 1.00 92.25 84 TYR A N 1
ATOM 683 C CA . TYR A 1 84 ? 20.226 6.239 -31.010 1.00 92.25 84 TYR A CA 1
ATOM 684 C C . TYR A 1 84 ? 21.017 5.102 -31.673 1.00 92.25 84 TYR A C 1
ATOM 686 O O . TYR A 1 84 ? 22.015 5.351 -32.351 1.00 92.25 84 TYR A O 1
ATOM 694 N N . ALA A 1 85 ? 20.571 3.853 -31.521 1.00 92.44 85 ALA A N 1
ATOM 695 C CA . ALA A 1 85 ? 21.216 2.712 -32.163 1.00 92.44 85 ALA A CA 1
ATOM 696 C C . ALA A 1 85 ? 21.096 2.758 -33.696 1.00 92.44 85 ALA A C 1
ATOM 698 O O . ALA A 1 85 ? 22.046 2.400 -34.390 1.00 92.44 85 ALA A O 1
ATOM 699 N N . TYR A 1 86 ? 19.953 3.208 -34.223 1.00 89.75 86 TYR A N 1
ATOM 700 C CA . TYR A 1 86 ? 19.734 3.359 -35.658 1.00 89.75 86 TYR A CA 1
ATOM 701 C C . TYR A 1 86 ? 20.647 4.429 -36.254 1.00 89.75 86 TYR A C 1
ATOM 703 O O . TYR A 1 86 ? 21.375 4.123 -37.194 1.00 89.75 86 TYR A O 1
ATOM 711 N N . VAL A 1 87 ? 20.686 5.635 -35.681 1.00 89.38 87 VAL A N 1
ATOM 712 C CA . VAL A 1 87 ? 21.504 6.753 -36.182 1.00 89.38 87 VAL A CA 1
ATOM 713 C C . VAL A 1 87 ? 22.994 6.408 -36.208 1.00 89.38 87 VAL A C 1
ATOM 715 O O . VAL A 1 87 ? 23.676 6.750 -37.164 1.00 89.38 87 VAL A O 1
ATOM 718 N N . ASN A 1 88 ? 23.493 5.666 -35.217 1.00 87.88 88 ASN A N 1
ATOM 719 C CA . ASN A 1 88 ? 24.891 5.216 -35.174 1.00 87.88 88 ASN A CA 1
ATOM 720 C C . ASN A 1 88 ? 25.156 3.939 -35.998 1.00 87.88 88 ASN A C 1
ATOM 722 O O . ASN A 1 88 ? 26.254 3.378 -35.960 1.00 87.88 88 ASN A O 1
ATOM 726 N N . SER A 1 89 ? 24.155 3.427 -36.717 1.00 86.00 89 SER A N 1
ATOM 727 C CA . SER A 1 89 ? 24.302 2.252 -37.570 1.00 86.00 89 SER A CA 1
ATOM 728 C C . SER A 1 89 ? 24.766 2.634 -38.976 1.00 86.00 89 SER A C 1
ATOM 730 O O . SER A 1 89 ? 24.440 3.693 -39.512 1.00 86.00 89 SER A O 1
ATOM 732 N N . LYS A 1 90 ? 25.464 1.705 -39.639 1.00 83.00 90 LYS A N 1
ATOM 733 C CA . LYS A 1 90 ? 25.883 1.877 -41.041 1.00 83.00 90 LYS A CA 1
ATOM 734 C C . LYS A 1 90 ? 24.704 2.116 -41.988 1.00 83.00 90 LYS A C 1
ATOM 736 O O . LYS A 1 90 ? 24.867 2.802 -42.988 1.00 83.00 90 LYS A O 1
ATOM 741 N N . ALA A 1 91 ? 23.536 1.554 -41.674 1.00 80.62 91 ALA A N 1
ATOM 742 C CA . ALA A 1 91 ? 22.330 1.724 -42.472 1.00 80.62 91 ALA A CA 1
ATOM 743 C C . ALA A 1 91 ? 21.855 3.183 -42.470 1.00 80.62 91 ALA A C 1
ATOM 745 O O . ALA A 1 91 ? 21.542 3.707 -43.532 1.00 80.62 91 ALA A O 1
ATOM 746 N N . ALA A 1 92 ? 21.871 3.855 -41.314 1.00 76.00 92 ALA A N 1
ATOM 747 C CA . ALA A 1 92 ? 21.509 5.269 -41.232 1.00 76.00 92 ALA A CA 1
ATOM 748 C C . ALA A 1 92 ? 22.547 6.176 -41.901 1.00 76.00 92 ALA A C 1
ATOM 750 O O . ALA A 1 92 ? 22.166 7.111 -42.597 1.00 76.00 92 ALA A O 1
ATOM 751 N N . HIS A 1 93 ? 23.841 5.871 -41.768 1.00 74.31 93 HIS A N 1
ATOM 752 C CA . HIS A 1 93 ? 24.896 6.614 -42.467 1.00 74.31 93 HIS A CA 1
ATOM 753 C C . HIS A 1 93 ? 24.754 6.493 -43.996 1.00 74.31 93 HIS A C 1
ATOM 755 O O . HIS A 1 93 ? 24.804 7.498 -44.694 1.00 74.31 93 HIS A O 1
ATOM 761 N N . ALA A 1 94 ? 24.473 5.293 -44.514 1.00 73.88 94 ALA A N 1
ATOM 762 C CA . ALA A 1 94 ? 24.211 5.081 -45.939 1.00 73.88 94 ALA A CA 1
ATOM 763 C C . ALA A 1 94 ? 22.907 5.747 -46.424 1.00 73.88 94 ALA A C 1
ATOM 765 O O . ALA A 1 94 ? 22.808 6.132 -47.585 1.00 73.88 94 ALA A O 1
ATOM 766 N N . HIS A 1 95 ? 21.903 5.887 -45.551 1.00 70.12 95 HIS A N 1
ATOM 767 C CA . HIS A 1 95 ? 20.668 6.611 -45.863 1.00 70.12 95 HIS A CA 1
ATOM 768 C C . HIS A 1 95 ? 20.868 8.135 -45.861 1.00 70.12 95 HIS A C 1
ATOM 770 O O . HIS A 1 95 ? 20.276 8.820 -46.686 1.00 70.12 95 HIS A O 1
ATOM 776 N N . GLY A 1 96 ? 21.720 8.662 -44.977 1.00 61.81 96 GLY A N 1
ATOM 777 C CA . GLY A 1 96 ? 22.052 10.088 -44.901 1.00 61.81 96 GLY A CA 1
ATOM 778 C C . GLY A 1 96 ? 22.975 10.583 -46.020 1.00 61.81 96 GLY A C 1
ATOM 779 O O . GLY A 1 96 ? 22.881 11.744 -46.394 1.00 61.81 96 GLY A O 1
ATOM 780 N N . GLU A 1 97 ? 23.823 9.719 -46.588 1.00 55.50 97 GLU A N 1
ATOM 781 C CA . GLU A 1 97 ? 24.677 10.051 -47.746 1.00 55.50 97 GLU A CA 1
ATOM 782 C C . GLU A 1 97 ? 23.918 10.092 -49.090 1.00 55.50 97 GLU A C 1
ATOM 784 O O . GLU A 1 97 ? 24.459 10.557 -50.089 1.00 55.50 97 GLU A O 1
ATOM 789 N N . HIS A 1 98 ? 22.669 9.615 -49.131 1.00 49.50 98 HIS A N 1
ATOM 790 C CA . HIS A 1 98 ? 21.836 9.555 -50.339 1.00 49.50 98 HIS A CA 1
ATOM 791 C C . HIS A 1 98 ? 20.875 10.752 -50.512 1.00 49.50 98 HIS A C 1
ATOM 793 O O . HIS A 1 98 ? 20.004 10.704 -51.387 1.00 49.50 98 HIS A O 1
ATOM 799 N N . HIS A 1 99 ? 21.036 11.810 -49.709 1.00 45.22 99 HIS A N 1
ATOM 800 C CA . HIS A 1 99 ? 20.289 13.070 -49.781 1.00 45.22 99 HIS A CA 1
ATOM 801 C C . HIS A 1 99 ? 21.206 14.263 -50.060 1.00 45.22 99 HIS A C 1
ATOM 803 O O . HIS A 1 99 ? 22.266 14.360 -49.406 1.00 45.22 99 HIS A O 1
#